Protein AF-A0A2E0QXP7-F1 (afdb_monomer_lite)

pLDDT: mean 73.48, std 16.65, range [41.22, 91.69]

Secondary structure (DSSP, 8-state):
------------------TT-----HHHHHHHHTS-HHHHHHTT--HHHHHHHHTTSS-HHHHHHSPPTT-----

Structure (mmCIF, N/CA/C/O backbone):
data_AF-A0A2E0QXP7-F1
#
_entry.id   AF-A0A2E0QXP7-F1
#
loop_
_atom_site.group_PDB
_atom_site.id
_atom_site.type_symbol
_atom_site.label_atom_id
_atom_site.label_alt_id
_atom_site.label_comp_id
_atom_site.label_asym_id
_atom_site.label_entity_id
_atom_site.label_seq_id
_atom_site.pdbx_PDB_ins_code
_atom_site.Cartn_x
_atom_site.Cartn_y
_atom_site.Cartn_z
_atom_site.occupancy
_atom_site.B_iso_or_equiv
_atom_site.auth_seq_id
_atom_site.auth_comp_id
_atom_site.auth_asym_id
_atom_site.auth_atom_id
_atom_site.pdbx_PDB_model_num
ATOM 1 N N . MET A 1 1 ? -38.979 -45.681 -6.209 1.00 52.16 1 MET A N 1
ATOM 2 C CA . MET A 1 1 ? -38.102 -45.817 -5.026 1.00 52.16 1 MET A CA 1
ATOM 3 C C . MET A 1 1 ? -36.779 -46.426 -5.469 1.00 52.16 1 MET A C 1
ATOM 5 O O . MET A 1 1 ? -36.778 -47.558 -5.933 1.00 52.16 1 MET A O 1
ATOM 9 N N . LYS A 1 2 ? -35.702 -45.639 -5.413 1.00 51.00 2 LYS A N 1
ATOM 10 C CA . LYS A 1 2 ? -34.282 -46.009 -5.579 1.00 51.00 2 LYS A CA 1
ATOM 11 C C . LYS A 1 2 ? -33.529 -44.779 -5.033 1.00 51.00 2 LYS A C 1
ATOM 13 O O . LYS A 1 2 ? -33.816 -43.689 -5.509 1.00 51.00 2 LYS A O 1
ATOM 18 N N . GLY A 1 3 ? -32.902 -44.827 -3.853 1.00 52.12 3 GLY A N 1
ATOM 19 C CA . GLY A 1 3 ? -31.542 -45.351 -3.649 1.00 52.12 3 GLY A CA 1
ATOM 20 C C . GLY A 1 3 ? -30.572 -44.530 -4.513 1.00 52.12 3 GLY A C 1
ATOM 21 O O . GLY A 1 3 ? -30.712 -44.585 -5.728 1.00 52.12 3 GLY A O 1
ATOM 22 N N . SER A 1 4 ? -29.633 -43.731 -4.012 1.00 56.91 4 SER A N 1
ATOM 23 C CA . SER A 1 4 ? -28.861 -43.858 -2.777 1.00 56.91 4 SER A CA 1
ATOM 24 C C . SER A 1 4 ? -28.162 -42.533 -2.459 1.00 56.91 4 SER A C 1
ATOM 26 O O . SER A 1 4 ? -28.010 -41.674 -3.326 1.00 56.91 4 SER A O 1
ATOM 28 N N . ASP A 1 5 ? -27.732 -42.434 -1.211 1.00 62.97 5 ASP A N 1
ATOM 29 C CA . ASP A 1 5 ? -26.801 -41.478 -0.629 1.00 62.97 5 ASP A CA 1
ATOM 30 C C . ASP A 1 5 ? -25.658 -41.081 -1.572 1.00 62.97 5 ASP A C 1
ATOM 32 O O . ASP A 1 5 ? -24.939 -41.929 -2.104 1.00 62.97 5 ASP A O 1
ATOM 36 N N . MET A 1 6 ? -25.458 -39.777 -1.725 1.00 64.06 6 MET A N 1
ATOM 37 C CA . MET A 1 6 ? -24.150 -39.239 -2.061 1.00 64.06 6 MET A CA 1
ATOM 38 C C . MET A 1 6 ? -23.999 -37.939 -1.287 1.00 64.06 6 MET A C 1
ATOM 40 O O . MET A 1 6 ? -24.660 -36.933 -1.557 1.00 64.06 6 MET A O 1
ATOM 44 N N . ASP A 1 7 ? -23.191 -38.025 -0.239 1.00 61.81 7 ASP A N 1
ATOM 45 C CA . ASP A 1 7 ? -22.675 -36.879 0.467 1.00 61.81 7 ASP A CA 1
ATOM 46 C C . ASP A 1 7 ? -21.906 -35.998 -0.522 1.00 61.81 7 ASP A C 1
ATOM 48 O O . ASP A 1 7 ? -21.145 -36.468 -1.363 1.00 61.81 7 ASP A O 1
ATOM 52 N N . ASN A 1 8 ? -22.098 -34.692 -0.417 1.00 56.88 8 ASN A N 1
ATOM 53 C CA . ASN A 1 8 ? -21.040 -33.780 -0.799 1.00 56.88 8 ASN A CA 1
ATOM 54 C C . ASN A 1 8 ? -20.977 -32.699 0.267 1.00 56.88 8 ASN A C 1
ATOM 56 O O . ASN A 1 8 ? -21.485 -31.588 0.114 1.00 56.88 8 ASN A O 1
ATOM 60 N N . SER A 1 9 ? -20.369 -33.072 1.393 1.00 57.16 9 SER A N 1
ATOM 61 C CA . SER A 1 9 ? -19.791 -32.106 2.320 1.00 57.16 9 SER A CA 1
ATOM 62 C C . SER A 1 9 ? -18.564 -31.471 1.660 1.00 57.16 9 SER A C 1
ATOM 64 O O . SER A 1 9 ? -17.433 -31.703 2.071 1.00 57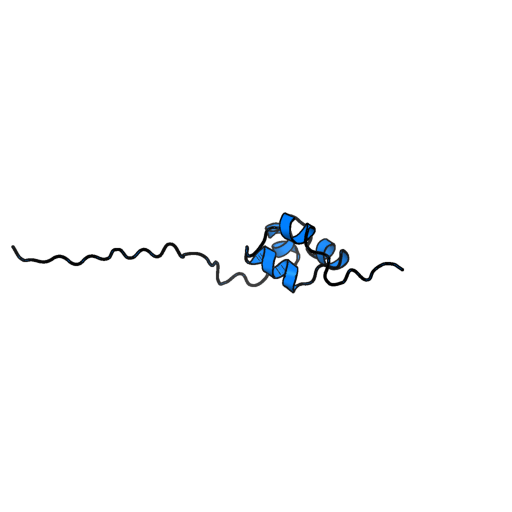.16 9 SER A O 1
ATOM 66 N N . GLY A 1 10 ? -18.799 -30.654 0.635 1.00 52.34 10 GLY A N 1
ATOM 67 C CA . GLY A 1 10 ? -17.809 -29.759 0.049 1.00 52.34 10 GLY A CA 1
ATOM 68 C C . GLY A 1 10 ? -17.663 -28.524 0.927 1.00 52.34 10 GLY A C 1
ATOM 69 O O . GLY A 1 10 ? -18.169 -27.450 0.607 1.00 52.34 10 GLY A O 1
ATOM 70 N N . ARG A 1 11 ? -17.012 -28.697 2.080 1.00 56.53 11 ARG A N 1
ATOM 71 C CA . ARG A 1 11 ? -16.363 -27.587 2.772 1.00 56.53 11 ARG A CA 1
ATOM 72 C C . ARG A 1 11 ? -15.251 -27.088 1.864 1.00 56.53 11 ARG A C 1
ATOM 74 O O . ARG A 1 11 ? -14.192 -27.688 1.867 1.00 56.53 11 ARG A O 1
ATOM 81 N N . ASP A 1 12 ? -15.468 -25.965 1.203 1.00 51.25 12 ASP A N 1
ATOM 82 C CA . ASP A 1 12 ? -14.375 -25.082 0.811 1.00 51.25 12 ASP A CA 1
ATOM 83 C C . ASP A 1 12 ? -14.820 -23.640 1.030 1.00 51.25 12 ASP A C 1
ATOM 85 O O . ASP A 1 12 ? -15.213 -22.889 0.138 1.00 51.25 12 ASP A O 1
ATOM 89 N N . SER A 1 13 ? -14.755 -23.260 2.304 1.00 54.66 13 SER A N 1
ATOM 90 C CA . SER A 1 13 ? -14.581 -21.881 2.739 1.00 54.66 13 SER A CA 1
ATOM 91 C C . SER A 1 13 ? -13.236 -21.368 2.218 1.00 54.66 13 SER A C 1
ATOM 93 O O . SER A 1 13 ? -12.271 -21.273 2.968 1.00 54.66 13 SER A O 1
ATOM 95 N N . ALA A 1 14 ? -13.152 -21.073 0.924 1.00 51.03 14 ALA A N 1
ATOM 96 C CA . ALA A 1 14 ? -11.950 -20.526 0.312 1.00 51.03 14 ALA A CA 1
ATOM 97 C C . ALA A 1 14 ? -12.271 -19.683 -0.927 1.00 51.03 14 ALA A C 1
ATOM 99 O O . ALA A 1 14 ? -11.539 -19.720 -1.903 1.00 51.03 14 ALA A O 1
ATOM 100 N N . ASN A 1 15 ? -13.303 -18.833 -0.880 1.00 41.22 15 ASN A N 1
ATOM 101 C CA . ASN A 1 15 ? -13.289 -17.646 -1.742 1.00 41.22 15 ASN A CA 1
ATOM 102 C C . ASN A 1 15 ? -12.487 -16.526 -1.057 1.00 41.22 15 ASN A C 1
ATOM 104 O O . ASN A 1 15 ? -12.985 -15.440 -0.770 1.00 41.22 15 ASN A O 1
ATOM 108 N N . ARG A 1 16 ? -11.238 -16.848 -0.706 1.00 50.09 16 ARG A N 1
ATOM 109 C CA . ARG A 1 16 ? -10.189 -15.869 -0.448 1.00 50.09 16 ARG A CA 1
ATOM 110 C C . ARG A 1 16 ? -9.346 -15.837 -1.703 1.00 50.09 16 ARG A C 1
ATOM 112 O O . ARG A 1 16 ? -8.392 -16.597 -1.807 1.00 50.09 16 ARG A O 1
ATOM 119 N N . SER A 1 17 ? -9.746 -14.996 -2.644 1.00 49.81 17 SER A N 1
ATOM 120 C CA . SER A 1 17 ? -8.848 -14.111 -3.381 1.00 49.81 17 SER A CA 1
ATOM 121 C C . SER A 1 17 ? -9.680 -13.292 -4.365 1.00 49.81 17 SER A C 1
ATOM 123 O O . SER A 1 17 ? -10.267 -13.866 -5.279 1.00 49.81 17 SER A O 1
ATOM 125 N N . PRO A 1 18 ? -9.703 -11.953 -4.278 1.00 53.25 18 PRO A N 1
ATOM 126 C CA . PRO A 1 18 ? -9.878 -11.163 -5.482 1.00 53.25 18 PRO A CA 1
ATOM 127 C C . PRO A 1 18 ? -8.574 -11.265 -6.291 1.00 53.25 18 PRO A C 1
ATOM 129 O O . PRO A 1 18 ? -7.775 -10.329 -6.343 1.00 53.25 18 PRO A O 1
ATOM 132 N N . GLU A 1 19 ? -8.338 -12.430 -6.900 1.00 54.84 19 GLU A N 1
ATOM 133 C CA . GLU A 1 19 ? -7.418 -12.564 -8.026 1.00 54.84 19 GLU A CA 1
ATOM 134 C C . GLU A 1 19 ? -7.948 -11.646 -9.130 1.00 54.84 19 GLU A C 1
ATOM 136 O O . GLU A 1 19 ? -8.996 -11.902 -9.717 1.00 54.84 19 GLU A O 1
ATOM 141 N N . GLY A 1 20 ? -7.269 -10.523 -9.367 1.00 43.69 20 GLY A N 1
ATOM 142 C CA . GLY A 1 20 ? -7.605 -9.642 -10.488 1.00 43.69 20 GLY A CA 1
ATOM 143 C C . GLY A 1 20 ? -7.553 -8.145 -10.220 1.00 43.69 20 GLY A C 1
ATOM 144 O O . GLY A 1 20 ? -7.875 -7.371 -11.118 1.00 43.69 20 GLY A O 1
ATOM 145 N N . SER A 1 21 ? -7.123 -7.685 -9.043 1.00 49.88 21 SER A N 1
ATOM 146 C CA . SER A 1 21 ? -6.761 -6.271 -8.928 1.00 49.88 21 SER A CA 1
ATOM 147 C C . SER A 1 21 ? -5.420 -6.042 -9.617 1.00 49.88 21 SER A C 1
ATOM 149 O O . SER A 1 21 ? -4.370 -6.129 -8.986 1.00 49.88 21 SER A O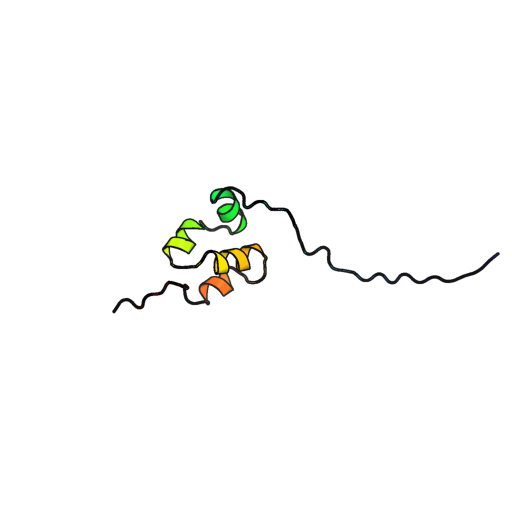 1
ATOM 151 N N . ILE A 1 22 ? -5.470 -5.718 -10.914 1.00 51.75 22 ILE A N 1
ATOM 152 C CA . ILE A 1 22 ? -4.483 -4.823 -11.531 1.00 51.75 22 ILE A CA 1
ATOM 153 C C . ILE A 1 22 ? -4.242 -3.733 -10.485 1.00 51.75 22 ILE A C 1
ATOM 155 O O . ILE A 1 22 ? -5.247 -3.179 -10.014 1.00 51.75 22 ILE A O 1
ATOM 159 N N . PRO A 1 23 ? -3.002 -3.475 -10.027 1.00 53.91 23 PRO A N 1
ATOM 160 C CA . PRO A 1 23 ? -2.798 -2.373 -9.113 1.00 53.91 23 PRO A CA 1
ATOM 161 C C . PRO A 1 23 ? -3.355 -1.167 -9.852 1.00 53.91 23 PRO A C 1
ATOM 163 O O . PRO A 1 23 ? -2.880 -0.805 -10.932 1.00 53.91 23 PRO A O 1
ATOM 166 N N . GLY A 1 24 ? -4.449 -0.617 -9.321 1.00 61.97 24 GLY A N 1
ATOM 167 C CA . GLY A 1 24 ? -4.919 0.668 -9.781 1.00 61.97 24 GLY A CA 1
ATOM 168 C C . GLY A 1 24 ? -3.763 1.651 -9.641 1.00 61.97 24 GLY A C 1
ATOM 169 O O . GLY A 1 24 ? -2.701 1.342 -9.085 1.00 61.97 24 GLY A O 1
ATOM 170 N N . SER A 1 25 ? -3.948 2.848 -10.163 1.00 76.81 25 SER A N 1
ATOM 171 C CA . SER A 1 25 ? -3.001 3.928 -9.915 1.00 76.81 25 SER A CA 1
ATOM 172 C C . SER A 1 25 ? -2.567 3.959 -8.438 1.00 76.81 25 SER A C 1
ATOM 174 O O . SER A 1 25 ? -3.299 3.511 -7.554 1.00 76.81 25 SER A O 1
ATOM 176 N N . ILE A 1 26 ? -1.393 4.516 -8.132 1.00 74.44 26 ILE A N 1
ATOM 177 C CA . ILE A 1 26 ? -0.949 4.703 -6.737 1.00 74.44 26 ILE A CA 1
ATOM 178 C C . ILE A 1 26 ? -2.079 5.276 -5.856 1.00 74.44 26 ILE A C 1
ATOM 180 O O . ILE A 1 26 ? -2.222 4.860 -4.714 1.00 74.44 26 ILE A O 1
ATOM 184 N N . GLY A 1 27 ? -2.943 6.141 -6.407 1.00 79.81 27 GLY A N 1
ATOM 185 C CA . GLY A 1 27 ? -4.130 6.662 -5.722 1.00 79.81 27 GLY A CA 1
ATOM 186 C C . GLY A 1 27 ? -5.193 5.615 -5.356 1.00 79.81 27 GLY A C 1
ATOM 187 O O . GLY A 1 27 ? -5.780 5.705 -4.279 1.00 79.81 27 GLY A O 1
ATOM 188 N N . ASP A 1 28 ? -5.419 4.600 -6.188 1.00 81.62 28 ASP A N 1
ATOM 189 C CA . ASP A 1 28 ? -6.329 3.485 -5.891 1.00 81.62 28 ASP A CA 1
ATOM 190 C C . ASP A 1 28 ? -5.783 2.611 -4.760 1.00 81.62 28 ASP A C 1
ATOM 192 O O . ASP A 1 28 ? -6.521 2.199 -3.864 1.00 81.62 28 ASP A O 1
ATOM 196 N N . VAL A 1 29 ? -4.474 2.351 -4.776 1.00 80.00 29 VAL A N 1
ATOM 197 C CA . VAL A 1 29 ? -3.792 1.594 -3.720 1.00 80.00 29 VAL A CA 1
ATOM 198 C C . VAL A 1 29 ? -3.833 2.370 -2.403 1.00 80.00 29 VAL A C 1
ATOM 200 O O . VAL A 1 29 ? -4.220 1.813 -1.376 1.00 80.00 29 VAL A O 1
ATOM 203 N N . SER A 1 30 ? -3.545 3.673 -2.447 1.00 84.25 30 SER A N 1
ATOM 204 C CA . SER A 1 30 ? -3.656 4.561 -1.289 1.00 84.25 30 SER A CA 1
ATOM 205 C C . SER A 1 30 ? -5.076 4.594 -0.720 1.00 84.25 30 SER A C 1
ATOM 207 O O . SER A 1 30 ? -5.269 4.529 0.492 1.00 84.25 30 SER A O 1
ATOM 209 N N . SER A 1 31 ? -6.089 4.619 -1.590 1.00 84.19 31 SER A N 1
ATOM 210 C CA . SER A 1 31 ? -7.500 4.610 -1.181 1.00 84.19 31 SER A CA 1
ATOM 211 C C . SER A 1 31 ? -7.910 3.296 -0.514 1.00 84.19 31 SER A C 1
ATOM 213 O O . SER A 1 31 ? -8.690 3.309 0.433 1.00 84.19 31 SER A O 1
ATOM 215 N N . ARG A 1 32 ? -7.371 2.158 -0.971 1.00 82.94 32 ARG A N 1
ATOM 216 C CA . ARG A 1 32 ? -7.618 0.837 -0.363 1.00 82.94 32 ARG A CA 1
ATOM 217 C C . ARG A 1 32 ? -6.970 0.688 1.008 1.00 82.94 32 ARG A C 1
ATOM 219 O O . ARG A 1 32 ? -7.555 0.062 1.884 1.00 82.94 32 ARG A O 1
ATOM 226 N N . LEU A 1 33 ? -5.772 1.240 1.177 1.00 82.50 33 LEU A N 1
ATOM 227 C CA . LEU A 1 33 ? -5.059 1.217 2.452 1.00 82.50 33 LEU A CA 1
ATOM 228 C C . LEU A 1 33 ? -5.567 2.293 3.423 1.00 82.50 33 LEU A C 1
ATOM 230 O O . LEU A 1 33 ? -5.373 2.169 4.626 1.00 82.50 33 LEU A O 1
ATOM 234 N N . GLY A 1 34 ? -6.218 3.346 2.926 1.00 87.12 34 GLY A N 1
ATOM 235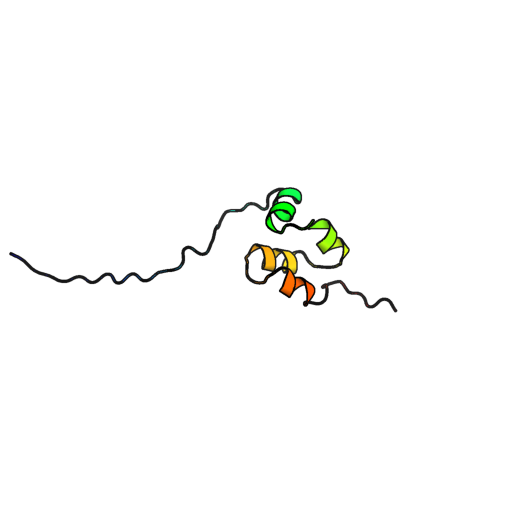 C CA . GLY A 1 34 ? -6.585 4.507 3.740 1.00 87.12 34 GLY A CA 1
ATOM 236 C C . GLY A 1 34 ? -5.382 5.375 4.134 1.00 87.12 34 GLY A C 1
ATOM 237 O O . GLY A 1 34 ? -5.492 6.182 5.052 1.00 87.12 34 GLY A O 1
ATOM 238 N N . ILE A 1 35 ? -4.242 5.211 3.454 1.00 85.38 35 ILE A N 1
ATOM 239 C CA . ILE A 1 35 ? -3.000 5.974 3.646 1.00 85.38 35 ILE A CA 1
ATOM 240 C C . ILE A 1 35 ? -2.295 6.154 2.298 1.00 85.38 35 ILE A C 1
ATOM 242 O O . ILE A 1 35 ? -2.363 5.266 1.450 1.00 85.38 35 ILE A O 1
ATOM 246 N N . ASP A 1 36 ? -1.610 7.284 2.083 1.00 88.88 36 ASP A N 1
ATOM 247 C CA . ASP A 1 36 ? -0.846 7.490 0.850 1.00 88.88 36 ASP A CA 1
ATOM 248 C C . ASP A 1 36 ? 0.358 6.534 0.790 1.00 88.88 36 ASP A C 1
ATOM 250 O O . ASP A 1 36 ? 1.301 6.621 1.573 1.00 88.88 36 ASP A O 1
ATOM 254 N N . VAL A 1 37 ? 0.355 5.627 -0.188 1.00 86.81 37 VAL A N 1
ATOM 255 C CA . VAL A 1 37 ? 1.455 4.692 -0.463 1.00 86.81 37 VAL A CA 1
ATOM 256 C C . VAL A 1 37 ? 2.782 5.422 -0.666 1.00 86.81 37 VAL A C 1
ATOM 258 O O . VAL A 1 37 ? 3.835 4.895 -0.312 1.00 86.81 37 VAL A O 1
ATOM 261 N N . ARG A 1 38 ? 2.759 6.650 -1.197 1.00 87.94 38 ARG A N 1
ATOM 262 C CA . ARG A 1 38 ? 3.972 7.462 -1.352 1.00 87.94 38 ARG A CA 1
ATOM 263 C C . ARG A 1 38 ? 4.584 7.812 -0.003 1.00 87.94 38 ARG A C 1
ATOM 265 O O . ARG A 1 38 ? 5.803 7.790 0.104 1.00 87.94 38 ARG A O 1
ATOM 272 N N . GLU A 1 39 ? 3.777 8.071 1.024 1.00 88.38 39 GLU A N 1
ATOM 273 C CA . GLU A 1 39 ? 4.279 8.314 2.381 1.00 88.38 39 GLU A CA 1
ATOM 274 C C . GLU A 1 39 ? 4.921 7.059 2.971 1.00 88.38 39 GLU A C 1
ATOM 276 O O . GLU A 1 39 ? 5.970 7.158 3.607 1.00 88.38 39 GLU A O 1
ATOM 281 N N . LEU A 1 40 ? 4.360 5.874 2.705 1.00 87.62 40 LEU A N 1
ATOM 282 C CA . LEU A 1 40 ? 4.967 4.605 3.118 1.00 87.62 40 LEU A CA 1
ATOM 283 C C . LEU A 1 40 ? 6.331 4.394 2.447 1.00 87.62 40 LEU A C 1
ATOM 285 O O . LEU A 1 40 ? 7.310 4.075 3.121 1.00 87.62 40 LEU A O 1
ATOM 289 N N . LEU A 1 41 ? 6.421 4.638 1.138 1.00 87.69 41 LEU A N 1
ATOM 290 C CA . LEU A 1 41 ? 7.680 4.541 0.395 1.00 87.69 41 LEU A CA 1
ATOM 291 C C . LEU A 1 41 ? 8.717 5.566 0.887 1.00 87.69 41 LEU A C 1
ATOM 293 O O . LEU A 1 41 ? 9.879 5.213 1.072 1.00 87.69 41 LEU A O 1
ATOM 297 N N . ILE A 1 42 ? 8.306 6.813 1.150 1.00 88.31 42 ILE A N 1
ATOM 298 C CA . ILE A 1 42 ? 9.172 7.867 1.717 1.00 88.31 42 ILE A CA 1
ATOM 299 C C . ILE A 1 42 ? 9.647 7.494 3.127 1.00 88.31 42 ILE A C 1
ATOM 301 O O . ILE A 1 42 ? 10.800 7.736 3.471 1.00 88.31 42 ILE A O 1
ATOM 305 N N . SER A 1 43 ? 8.784 6.860 3.923 1.00 87.12 43 SER A N 1
ATOM 306 C CA . SER A 1 43 ? 9.120 6.349 5.260 1.00 87.12 43 SER A CA 1
ATOM 307 C C . SER A 1 43 ? 10.066 5.143 5.221 1.00 87.12 43 SER A C 1
ATOM 309 O O . SER A 1 43 ? 10.520 4.675 6.265 1.00 87.12 43 SER A O 1
ATOM 311 N N . GLY A 1 44 ? 10.376 4.638 4.025 1.00 88.94 44 GLY A N 1
ATOM 312 C CA . GLY A 1 44 ? 11.333 3.563 3.802 1.00 88.94 44 GLY A CA 1
ATOM 313 C C . GLY A 1 44 ? 10.735 2.159 3.800 1.00 88.94 44 GLY A C 1
ATOM 314 O O . GLY A 1 44 ? 11.481 1.176 3.875 1.00 88.94 44 GLY A O 1
ATOM 315 N N . TYR A 1 45 ? 9.406 2.036 3.736 1.00 89.56 45 TYR A N 1
ATOM 316 C CA . TYR A 1 45 ? 8.765 0.743 3.514 1.00 89.56 45 TYR A CA 1
ATOM 317 C C . TYR A 1 45 ? 8.966 0.309 2.068 1.00 89.56 45 TYR A C 1
ATOM 319 O O . TYR A 1 45 ? 8.836 1.092 1.129 1.00 89.56 45 TYR A O 1
ATOM 327 N N . SER A 1 46 ? 9.289 -0.966 1.880 1.00 90.00 46 SER A N 1
ATOM 328 C CA . SER A 1 46 ? 9.464 -1.525 0.541 1.00 90.00 46 SER A CA 1
ATOM 329 C C . SER A 1 46 ? 8.122 -1.848 -0.119 1.00 90.00 46 SER A C 1
ATOM 331 O O . SER A 1 46 ? 7.138 -2.158 0.554 1.00 90.00 46 SER A O 1
ATOM 333 N N . HIS A 1 47 ? 8.105 -1.887 -1.455 1.00 86.38 47 HIS A N 1
ATOM 334 C CA . HIS A 1 47 ? 6.958 -2.379 -2.227 1.00 86.38 47 HIS A CA 1
ATOM 335 C C . HIS A 1 47 ? 6.511 -3.776 -1.770 1.00 86.38 47 HIS A C 1
ATOM 337 O O . HIS A 1 47 ? 5.320 -4.024 -1.658 1.00 86.38 47 HIS A O 1
ATOM 343 N N . ALA A 1 48 ? 7.451 -4.662 -1.414 1.00 89.44 48 ALA A N 1
ATOM 344 C CA . ALA A 1 48 ? 7.133 -6.002 -0.922 1.00 89.44 48 ALA A CA 1
ATOM 345 C C . ALA A 1 48 ? 6.376 -5.983 0.418 1.00 89.44 48 ALA A C 1
ATOM 347 O O . ALA A 1 48 ? 5.472 -6.789 0.627 1.00 89.44 48 ALA A O 1
ATOM 348 N N . GLN A 1 49 ? 6.726 -5.068 1.324 1.00 90.62 49 GLN A N 1
ATOM 349 C CA . GLN A 1 49 ? 6.002 -4.899 2.584 1.00 90.62 49 GLN A CA 1
ATOM 350 C C . GLN A 1 49 ? 4.594 -4.338 2.343 1.00 90.62 49 GLN A C 1
ATOM 352 O O . GLN A 1 49 ? 3.624 -4.844 2.901 1.00 90.62 49 GLN A O 1
ATOM 357 N N . ILE A 1 50 ? 4.468 -3.354 1.452 1.00 88.69 50 ILE A N 1
ATOM 358 C CA . ILE A 1 50 ? 3.179 -2.761 1.068 1.00 88.69 50 ILE A CA 1
ATOM 359 C C . ILE A 1 50 ? 2.280 -3.810 0.391 1.00 88.69 50 ILE A C 1
ATOM 361 O O . ILE A 1 50 ? 1.102 -3.924 0.725 1.00 88.69 50 ILE A O 1
ATOM 365 N N . ASP A 1 51 ? 2.841 -4.646 -0.483 1.00 88.38 51 ASP A N 1
ATOM 366 C CA . ASP A 1 51 ? 2.126 -5.743 -1.142 1.00 88.38 51 ASP A CA 1
ATOM 367 C C . ASP A 1 51 ? 1.578 -6.769 -0.145 1.00 88.38 51 ASP A C 1
ATOM 369 O O . ASP A 1 51 ? 0.475 -7.277 -0.342 1.00 88.38 51 ASP A O 1
ATOM 373 N N . ARG A 1 52 ? 2.304 -7.066 0.941 1.00 89.81 52 ARG A N 1
ATOM 374 C CA . ARG A 1 52 ? 1.814 -7.962 2.005 1.00 89.81 52 ARG A CA 1
ATOM 375 C C . ARG A 1 52 ? 0.587 -7.380 2.705 1.00 89.81 52 ARG A C 1
ATOM 377 O O . ARG A 1 52 ? -0.344 -8.125 3.001 1.00 89.81 52 ARG A O 1
ATOM 384 N N . VAL A 1 53 ? 0.537 -6.062 2.909 1.00 90.00 53 VAL A N 1
ATOM 385 C CA . VAL A 1 53 ? -0.670 -5.400 3.432 1.00 90.00 53 VAL A CA 1
ATOM 386 C C . VAL A 1 53 ? -1.821 -5.493 2.427 1.00 90.00 53 VAL A C 1
ATOM 388 O O . VAL A 1 53 ? -2.942 -5.829 2.800 1.00 90.00 53 VAL A O 1
ATOM 391 N N . LEU A 1 54 ? -1.556 -5.262 1.137 1.00 86.81 54 LEU A N 1
ATOM 392 C CA . LEU A 1 54 ? -2.582 -5.319 0.085 1.00 86.81 54 LEU A CA 1
ATOM 393 C C . LEU A 1 54 ? -3.165 -6.719 -0.126 1.00 86.81 54 LEU A C 1
ATOM 395 O O . LEU A 1 54 ? -4.346 -6.849 -0.447 1.00 86.81 54 LEU A O 1
ATOM 399 N N . LYS A 1 55 ? -2.351 -7.760 0.061 1.00 87.44 55 LYS A N 1
ATOM 400 C CA . LYS A 1 55 ? -2.789 -9.162 0.031 1.00 87.44 55 LYS A CA 1
ATOM 401 C C . LYS A 1 55 ? -3.562 -9.569 1.286 1.00 87.44 55 LYS A C 1
ATOM 403 O O . LYS A 1 55 ? -4.209 -10.613 1.283 1.00 87.44 55 LYS A O 1
ATOM 408 N N . GLY A 1 56 ? -3.527 -8.745 2.334 1.00 87.44 56 GLY A N 1
ATOM 409 C CA . GLY A 1 56 ? -4.096 -9.071 3.638 1.00 87.44 56 GLY A CA 1
ATOM 410 C C . GLY A 1 56 ? -3.267 -10.094 4.417 1.00 87.44 56 GLY A C 1
ATOM 411 O O . GLY A 1 56 ? -3.788 -10.708 5.345 1.00 87.44 56 GLY A O 1
ATOM 412 N N . ASP A 1 57 ? -1.992 -10.277 4.054 1.00 90.31 57 ASP A N 1
ATOM 413 C CA . ASP A 1 57 ? -1.052 -11.135 4.785 1.00 90.31 57 ASP A CA 1
ATOM 414 C C . ASP A 1 57 ? -0.645 -10.501 6.128 1.00 90.31 57 ASP A C 1
ATOM 416 O O . ASP A 1 57 ? -0.200 -11.198 7.040 1.00 90.31 57 ASP A O 1
ATOM 420 N N . MET A 1 58 ? -0.779 -9.176 6.245 1.00 90.19 58 MET A N 1
ATOM 421 C CA . MET A 1 58 ? -0.590 -8.404 7.474 1.00 90.19 58 MET A CA 1
ATOM 422 C C . MET A 1 58 ? -1.472 -7.147 7.469 1.00 90.19 58 MET A C 1
ATOM 424 O O . MET A 1 58 ? -1.962 -6.725 6.420 1.00 90.19 58 MET A O 1
ATOM 428 N N . THR A 1 59 ? -1.639 -6.511 8.625 1.00 91.06 59 THR A N 1
ATOM 429 C CA . THR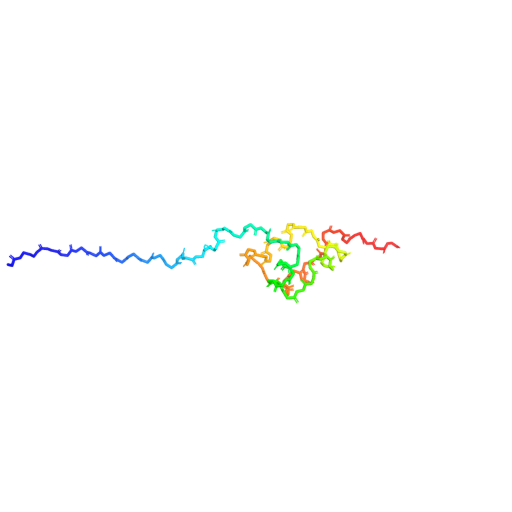 A 1 59 ? -2.314 -5.211 8.736 1.00 91.06 59 THR A CA 1
ATOM 430 C C . THR A 1 59 ? -1.336 -4.042 8.578 1.00 91.06 59 THR A C 1
ATOM 432 O O . THR A 1 59 ? -0.123 -4.205 8.691 1.00 91.06 59 THR A O 1
ATOM 435 N N . LEU A 1 60 ? -1.853 -2.824 8.371 1.00 88.31 60 LEU A N 1
ATOM 436 C CA . LEU A 1 60 ? -1.026 -1.609 8.444 1.00 88.31 60 LEU A CA 1
ATOM 437 C C . LEU A 1 60 ? -0.394 -1.420 9.827 1.00 88.31 60 LEU A C 1
ATOM 439 O O . LEU A 1 60 ? 0.722 -0.925 9.930 1.00 88.31 60 LEU A O 1
ATOM 443 N N . SER A 1 61 ? -1.090 -1.824 10.892 1.00 90.75 61 SER A N 1
ATOM 444 C CA . SER A 1 61 ? -0.534 -1.791 12.243 1.00 90.75 61 SER A CA 1
ATOM 445 C C . SER A 1 61 ? 0.673 -2.716 12.365 1.00 90.75 61 SER A C 1
ATOM 447 O O . SER A 1 61 ? 1.685 -2.292 12.911 1.00 90.75 61 SER A O 1
ATOM 449 N N . ASP A 1 62 ? 0.595 -3.925 11.804 1.00 91.69 62 ASP A N 1
ATOM 450 C CA . ASP A 1 62 ? 1.724 -4.861 11.761 1.00 91.69 62 ASP A CA 1
ATOM 451 C C . ASP A 1 62 ? 2.876 -4.300 10.922 1.00 91.69 62 ASP A C 1
ATOM 453 O O . ASP A 1 62 ? 4.028 -4.361 11.347 1.00 91.69 62 ASP A O 1
ATOM 457 N N . LEU A 1 63 ? 2.567 -3.678 9.776 1.00 89.88 63 LEU A N 1
ATOM 458 C CA . LEU A 1 63 ? 3.559 -2.998 8.944 1.00 89.88 63 LEU A CA 1
ATOM 459 C C . LEU A 1 63 ? 4.317 -1.925 9.737 1.00 89.88 63 LEU A C 1
ATOM 461 O O . LEU A 1 63 ? 5.535 -1.872 9.651 1.00 89.88 63 LEU A O 1
ATOM 465 N N . PHE A 1 64 ? 3.624 -1.104 10.531 1.00 89.31 64 PHE A N 1
ATOM 466 C CA . PHE A 1 64 ? 4.265 -0.065 11.345 1.00 89.31 64 PHE A CA 1
ATOM 467 C C . PHE A 1 64 ? 5.075 -0.600 12.533 1.00 89.31 64 PHE A C 1
ATOM 469 O O . PHE A 1 64 ? 5.879 0.139 13.101 1.00 89.31 64 PHE A O 1
ATOM 476 N N . GLN A 1 65 ? 4.859 -1.856 12.933 1.00 89.62 65 GLN A N 1
ATOM 477 C CA . GLN A 1 65 ? 5.722 -2.547 13.895 1.00 89.62 65 GLN A CA 1
ATOM 478 C C . GLN A 1 65 ? 6.939 -3.186 13.208 1.00 89.62 65 GLN A C 1
ATOM 480 O O . GLN A 1 65 ? 7.979 -3.360 13.848 1.00 89.62 65 GLN A O 1
ATOM 485 N N . GLU A 1 66 ? 6.844 -3.527 11.918 1.00 85.12 66 GLU A N 1
ATOM 486 C CA . GLU A 1 66 ? 8.014 -3.901 11.130 1.00 85.12 66 GLU A CA 1
ATOM 487 C C . GLU A 1 66 ? 8.925 -2.680 10.924 1.00 85.12 66 GLU A C 1
ATOM 489 O O . GLU A 1 66 ? 8.493 -1.572 10.609 1.00 85.12 66 GLU A O 1
ATOM 494 N N . LYS A 1 67 ? 10.238 -2.883 11.070 1.00 80.75 67 LYS A N 1
ATOM 495 C CA . LYS A 1 67 ? 11.213 -1.844 10.733 1.00 80.75 67 LYS A CA 1
ATOM 496 C C . LYS A 1 67 ? 11.148 -1.576 9.216 1.00 80.75 67 LYS A C 1
ATOM 498 O O . LYS A 1 67 ? 11.148 -2.541 8.442 1.00 80.75 67 LYS A O 1
ATOM 503 N N . PRO A 1 68 ? 11.148 -0.307 8.767 1.00 82.88 68 PRO A N 1
ATOM 504 C CA . PRO A 1 68 ? 11.254 0.016 7.350 1.00 82.88 68 PRO A CA 1
ATOM 505 C C . PRO A 1 68 ? 12.476 -0.668 6.727 1.00 82.88 68 PRO A C 1
ATOM 507 O O . PRO A 1 68 ? 13.574 -0.631 7.295 1.00 82.88 68 PRO A O 1
ATOM 510 N N . ALA A 1 69 ? 12.301 -1.288 5.558 1.00 76.56 69 ALA A N 1
ATOM 511 C CA . ALA A 1 69 ? 13.370 -2.018 4.876 1.00 76.56 69 ALA A CA 1
ATOM 512 C C . ALA A 1 69 ? 14.589 -1.132 4.566 1.00 76.56 69 ALA A C 1
ATOM 514 O O . ALA A 1 69 ? 15.715 -1.623 4.524 1.00 76.56 69 ALA A O 1
ATOM 515 N N . THR A 1 70 ? 14.375 0.175 4.387 1.00 67.00 70 THR A N 1
ATOM 516 C CA . THR A 1 70 ? 15.443 1.156 4.168 1.00 67.00 70 THR A CA 1
ATOM 517 C C . THR A 1 70 ? 15.684 2.056 5.374 1.00 67.00 70 THR A C 1
ATOM 519 O O . THR A 1 70 ? 16.181 3.165 5.191 1.00 67.00 70 THR A O 1
ATOM 522 N N . SER A 1 71 ? 15.360 1.625 6.601 1.00 56.59 71 SER A N 1
ATOM 523 C CA . SER A 1 71 ? 15.887 2.278 7.806 1.00 56.59 71 SER A CA 1
ATOM 524 C C . SER A 1 71 ? 17.406 2.099 7.852 1.00 56.59 71 SER A C 1
ATOM 526 O O . SER A 1 71 ? 17.939 1.279 8.606 1.00 56.59 71 SER A O 1
ATOM 528 N N . VAL A 1 72 ? 18.099 2.885 7.029 1.00 58.19 72 VAL A N 1
ATOM 529 C CA . VAL A 1 72 ? 19.453 3.323 7.305 1.00 58.19 72 VAL A CA 1
ATOM 530 C C . VAL A 1 72 ? 19.406 3.928 8.709 1.00 58.19 72 VAL A C 1
ATOM 532 O O . VAL A 1 72 ? 18.560 4.787 8.972 1.00 58.19 72 VAL A O 1
ATOM 535 N N . PRO A 1 73 ? 20.194 3.419 9.668 1.00 50.09 73 PRO A N 1
ATO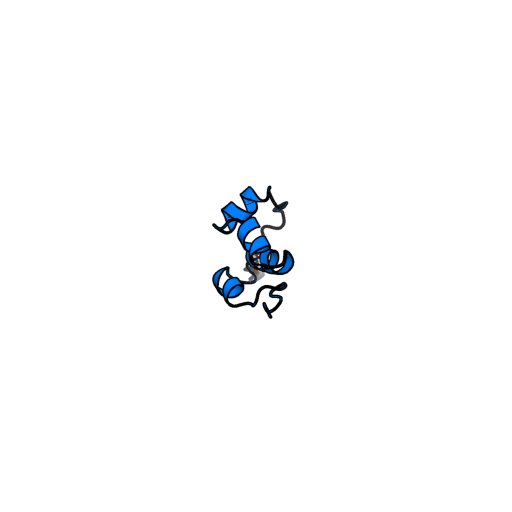M 536 C CA . PRO A 1 73 ? 20.346 4.127 10.922 1.00 50.09 73 PRO A CA 1
ATOM 537 C C . PRO A 1 73 ? 20.930 5.493 10.556 1.00 50.09 73 PRO A C 1
ATOM 539 O O . PRO A 1 73 ? 21.954 5.555 9.879 1.00 50.09 73 PRO A O 1
ATOM 542 N N . ASN A 1 74 ? 20.246 6.574 10.928 1.00 52.03 74 ASN A N 1
ATOM 543 C CA . ASN A 1 74 ? 20.902 7.873 10.967 1.00 52.03 74 ASN A CA 1
ATOM 544 C C . ASN A 1 74 ? 22.044 7.727 11.987 1.00 52.03 74 ASN A C 1
ATOM 546 O O . ASN A 1 74 ? 21.764 7.600 13.180 1.00 52.03 74 ASN A O 1
ATOM 550 N N . GLU A 1 75 ? 23.283 7.621 11.499 1.00 44.31 75 GLU A N 1
ATOM 551 C CA . GLU A 1 75 ? 24.499 7.834 12.297 1.00 44.31 75 GLU A CA 1
ATOM 552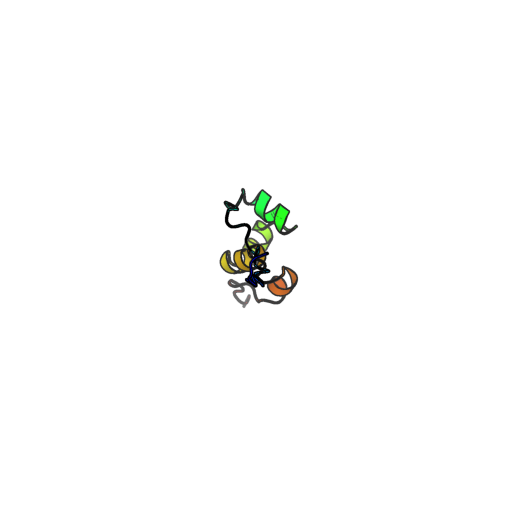 C C . GLU A 1 75 ? 24.578 9.286 12.783 1.00 44.31 75 GLU A C 1
ATOM 554 O O . GLU A 1 75 ? 24.177 10.197 12.017 1.00 44.31 75 GLU A O 1
#

Radius of gyration: 20.52 Å; chains: 1; bounding box: 63×54×25 Å

Foldseek 3Di:
DDDDDDDDPPPDPPPPDPPDPPPDPQVSLCVVLVHRVVVCVVQQADPVLSVCCVSVVDPVVVSVVDRRPPPPPPD

Sequence (75 aa):
MKGSDMDNSGRDSANRSPEGSIPGSIGDVSSRLGIDVRELLISGYSHAQIDRVLKGDMTLSDLFQEKPATSVPNE